Protein AF-A0A950T4B4-F1 (afdb_monomer_lite)

Secondary structure (DSSP, 8-state):
--EEE-SS-TTHHHHH-TTSGGGPPP-EEE---BTBSS---TTSHHHHHHHHHHTTSS-HHHHHIIIIIHHHHHHHHH-TTTTTTSTTHHHHHHHHHHHHS-------

Foldseek 3Di:
DEDEDQQQPLCLLVQQDCPPPPNHHHLYAYDPPPPPPPPPDSVVRNVNSCVCCVVPSDHPVSNCSHHPLSVLCVQCVVPVCRCPPHPCNVVSNVSVVVVPDDPPPPDD

Radius of gyration: 15.27 Å; chains: 1; bounding box: 38×43×34 Å

Sequence (108 aa):
YYFGCEADDRMNATAFGHNNPFGSKLNAIFSSDIGHFDVIDMRHPLPEAYELVEDGHITSDDFRAFTFTNP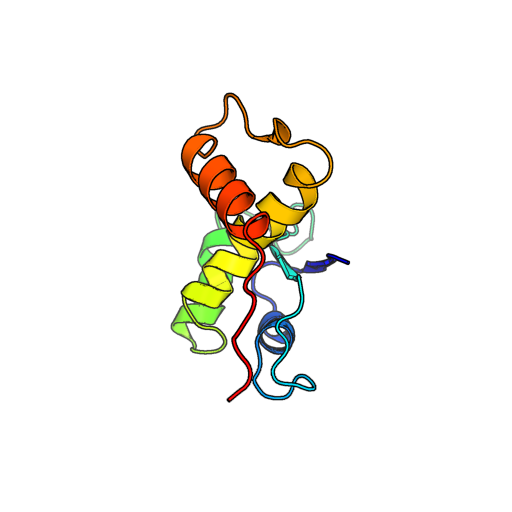VKLWGTQNPKFFEGTRVAKEAAAVLAAAQTPTFAAAE

pLDDT: mean 90.58, std 13.36, range [35.19, 98.25]

Structure (mmCIF, N/CA/C/O backbone):
data_AF-A0A950T4B4-F1
#
_entry.id   AF-A0A950T4B4-F1
#
loop_
_atom_site.group_PDB
_atom_site.id
_atom_site.type_symbol
_atom_site.label_atom_id
_atom_site.label_alt_id
_atom_site.label_comp_id
_atom_site.label_asym_id
_atom_site.label_entity_id
_atom_site.label_seq_id
_atom_site.pdbx_PDB_ins_code
_atom_site.Cartn_x
_atom_site.Cartn_y
_atom_site.Cartn_z
_atom_site.occupancy
_atom_site.B_iso_or_equiv
_atom_site.auth_seq_id
_atom_site.auth_comp_id
_atom_site.auth_asym_id
_atom_site.auth_atom_id
_atom_site.pdbx_PDB_model_num
ATOM 1 N N . TYR A 1 1 ? 2.491 3.318 13.034 1.00 88.12 1 TYR A N 1
ATOM 2 C CA . TYR A 1 1 ? 2.453 4.604 12.309 1.00 88.12 1 TYR A CA 1
ATOM 3 C C . TYR A 1 1 ? 2.230 4.310 10.833 1.00 88.12 1 TYR A C 1
ATOM 5 O O . TYR A 1 1 ? 2.710 3.270 10.389 1.00 88.12 1 TYR A O 1
ATOM 13 N N . TYR A 1 2 ? 1.482 5.164 10.134 1.00 94.75 2 TYR A N 1
ATOM 14 C CA . TYR A 1 2 ? 1.125 5.050 8.712 1.00 94.75 2 TYR A CA 1
ATOM 15 C C . TYR A 1 2 ? 1.551 6.336 8.004 1.00 94.75 2 TYR A C 1
ATOM 17 O O . TYR A 1 2 ? 1.544 7.391 8.638 1.00 94.75 2 TYR A O 1
ATOM 25 N N . PHE A 1 3 ? 1.898 6.258 6.724 1.00 94.38 3 PHE A N 1
ATOM 26 C CA . PHE A 1 3 ? 2.334 7.412 5.938 1.00 94.38 3 PHE A CA 1
ATOM 27 C C . PHE A 1 3 ? 1.860 7.275 4.492 1.00 94.38 3 PHE A C 1
ATOM 29 O O . PHE A 1 3 ? 1.903 6.180 3.930 1.00 94.38 3 PHE A O 1
ATOM 36 N N . GLY A 1 4 ? 1.351 8.377 3.938 1.00 94.12 4 GLY A N 1
ATOM 37 C CA . GLY A 1 4 ? 0.900 8.448 2.551 1.00 94.12 4 GLY A CA 1
ATOM 38 C C . GLY A 1 4 ? 2.078 8.584 1.603 1.00 94.12 4 GLY A C 1
ATOM 39 O O . GLY A 1 4 ? 3.031 9.299 1.914 1.00 94.12 4 GLY A O 1
ATOM 40 N N . CYS A 1 5 ? 1.990 7.902 0.470 1.00 95.06 5 CYS A N 1
ATOM 41 C CA . CYS A 1 5 ? 2.996 7.941 -0.577 1.00 95.06 5 CYS A CA 1
ATOM 42 C C . CYS A 1 5 ? 2.340 8.261 -1.914 1.00 95.06 5 CYS A C 1
ATOM 44 O O . CYS A 1 5 ? 1.225 7.801 -2.169 1.00 95.06 5 CYS A O 1
ATOM 46 N N . GLU A 1 6 ? 3.050 9.026 -2.737 1.00 93.88 6 GLU A N 1
ATOM 47 C CA . GLU A 1 6 ? 2.749 9.204 -4.156 1.00 93.88 6 GLU A CA 1
ATOM 48 C C . GLU A 1 6 ? 2.525 7.843 -4.830 1.00 93.88 6 GLU A C 1
ATOM 50 O O . GLU A 1 6 ? 3.104 6.825 -4.432 1.00 93.88 6 GLU A O 1
ATOM 55 N N . ALA A 1 7 ? 1.599 7.818 -5.782 1.00 92.62 7 ALA A N 1
ATOM 56 C CA . ALA A 1 7 ? 0.936 6.612 -6.250 1.00 92.62 7 ALA A CA 1
ATOM 57 C C . ALA A 1 7 ? 1.899 5.591 -6.881 1.00 92.62 7 ALA A C 1
ATOM 59 O O . ALA A 1 7 ? 1.920 4.425 -6.479 1.00 92.62 7 ALA A O 1
ATOM 60 N N . ASP A 1 8 ? 2.692 6.041 -7.843 1.00 92.06 8 ASP A N 1
ATOM 61 C CA . ASP A 1 8 ? 3.565 5.261 -8.721 1.00 92.06 8 ASP A CA 1
ATOM 62 C C . ASP A 1 8 ? 5.058 5.401 -8.374 1.00 92.06 8 ASP A C 1
ATOM 64 O O . ASP A 1 8 ? 5.910 4.771 -9.005 1.00 92.06 8 ASP A O 1
ATOM 68 N N . ASP A 1 9 ? 5.394 6.140 -7.310 1.00 94.25 9 ASP A N 1
ATOM 69 C CA . ASP A 1 9 ? 6.778 6.294 -6.861 1.00 94.25 9 ASP A CA 1
ATOM 70 C C . ASP A 1 9 ? 7.415 4.925 -6.553 1.00 94.25 9 ASP A C 1
ATOM 72 O O . ASP A 1 9 ? 7.006 4.178 -5.656 1.00 94.25 9 ASP A O 1
ATOM 76 N N . ARG A 1 10 ? 8.496 4.605 -7.271 1.00 94.81 10 ARG A N 1
ATOM 77 C CA . ARG A 1 10 ? 9.292 3.383 -7.080 1.00 94.81 10 ARG A CA 1
ATOM 78 C C . ARG A 1 10 ? 9.858 3.250 -5.667 1.00 94.81 10 ARG A C 1
ATOM 80 O O . ARG A 1 10 ? 10.118 2.127 -5.224 1.00 94.81 10 ARG A O 1
ATOM 87 N N . MET A 1 11 ? 10.026 4.347 -4.925 1.00 94.06 11 MET A N 1
ATOM 88 C CA . MET A 1 11 ? 10.425 4.309 -3.517 1.00 94.06 11 MET A CA 1
ATOM 89 C C . MET A 1 11 ? 9.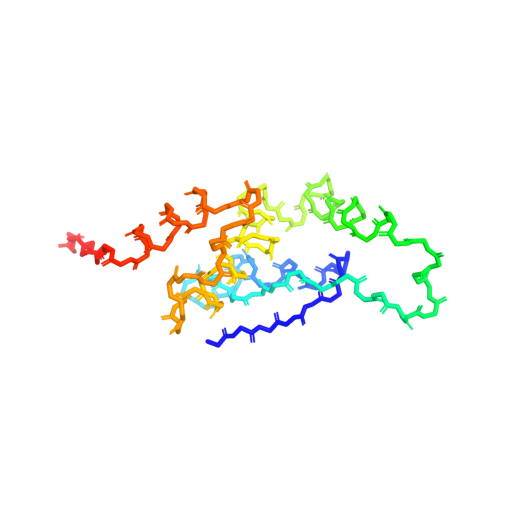420 3.553 -2.641 1.00 94.06 11 MET A C 1
ATOM 91 O O . MET A 1 11 ? 9.827 3.010 -1.609 1.00 94.06 11 MET A O 1
ATOM 95 N N . ASN A 1 12 ? 8.161 3.399 -3.069 1.00 95.19 12 ASN A N 1
ATOM 96 C CA . ASN A 1 12 ? 7.170 2.556 -2.395 1.00 95.19 12 ASN A CA 1
ATOM 97 C C . ASN A 1 12 ? 7.661 1.115 -2.194 1.00 95.19 12 ASN A C 1
ATOM 99 O O . ASN A 1 12 ? 7.350 0.495 -1.175 1.00 95.19 12 ASN A O 1
ATOM 103 N N . ALA A 1 13 ? 8.508 0.596 -3.090 1.00 95.31 13 ALA A N 1
ATOM 104 C CA . ALA A 1 13 ? 9.098 -0.737 -2.963 1.00 95.31 13 ALA A CA 1
ATOM 105 C C . ALA A 1 13 ? 9.924 -0.910 -1.678 1.00 95.31 13 ALA A C 1
ATOM 107 O O . ALA A 1 13 ? 9.989 -2.002 -1.111 1.00 95.31 13 ALA A O 1
ATOM 108 N N . THR A 1 14 ? 10.516 0.170 -1.160 1.00 95.00 14 THR A N 1
ATOM 109 C CA . THR A 1 14 ? 11.287 0.127 0.090 1.00 95.00 14 THR A CA 1
ATOM 110 C C . THR A 1 14 ? 10.410 -0.216 1.296 1.00 95.00 14 THR A C 1
ATOM 112 O O . THR A 1 14 ? 10.864 -0.908 2.204 1.00 95.00 14 THR A O 1
ATOM 115 N N . ALA A 1 15 ? 9.124 0.152 1.287 1.00 95.75 15 ALA A N 1
ATOM 116 C CA . ALA A 1 15 ? 8.191 -0.188 2.360 1.00 95.75 15 ALA A CA 1
ATOM 117 C C . ALA A 1 15 ? 7.914 -1.699 2.461 1.00 95.75 15 ALA A C 1
ATOM 119 O O . ALA A 1 15 ? 7.564 -2.185 3.538 1.00 95.75 15 ALA A O 1
ATOM 120 N N . PHE A 1 16 ? 8.106 -2.444 1.369 1.00 94.88 16 PHE A N 1
ATOM 121 C CA . PHE A 1 16 ? 7.785 -3.871 1.262 1.00 94.88 16 PHE A CA 1
ATOM 122 C C . PHE A 1 16 ? 9.012 -4.762 1.008 1.00 94.88 16 PHE A C 1
ATOM 124 O O . PHE A 1 16 ? 8.892 -5.985 0.946 1.00 94.88 16 PHE A O 1
ATOM 131 N N . GLY A 1 17 ? 10.196 -4.160 0.874 1.00 91.50 17 GLY A N 1
ATOM 132 C CA . GLY A 1 17 ? 11.427 -4.847 0.506 1.00 91.50 17 GLY A CA 1
ATOM 133 C C . GLY A 1 17 ? 12.015 -5.733 1.609 1.00 91.50 17 GLY A C 1
ATOM 134 O O . GLY A 1 17 ? 11.906 -5.462 2.804 1.00 91.50 17 GLY A O 1
ATOM 135 N N . HIS A 1 18 ? 12.747 -6.766 1.190 1.00 88.81 18 HIS A N 1
ATOM 136 C CA . HIS A 1 18 ? 13.454 -7.704 2.075 1.00 88.81 18 HIS A CA 1
ATOM 137 C C . HIS A 1 18 ? 14.600 -7.064 2.878 1.00 88.81 18 HIS A C 1
ATOM 139 O O . HIS A 1 18 ? 15.066 -7.645 3.854 1.00 88.81 18 HIS A O 1
ATOM 145 N N . ASN A 1 19 ? 15.053 -5.874 2.472 1.00 90.50 19 ASN A N 1
ATOM 146 C CA . ASN A 1 19 ? 16.127 -5.132 3.135 1.00 90.50 19 ASN A CA 1
ATOM 147 C C . ASN A 1 19 ? 15.681 -4.450 4.433 1.00 90.50 19 ASN A C 1
ATOM 149 O O . ASN A 1 19 ? 16.520 -3.945 5.181 1.00 90.50 19 ASN A O 1
ATOM 153 N N . ASN A 1 20 ? 14.378 -4.425 4.715 1.00 92.75 20 ASN A N 1
ATOM 154 C CA . ASN A 1 20 ? 13.880 -3.878 5.963 1.00 92.75 20 ASN A CA 1
ATOM 155 C C . ASN A 1 20 ? 14.342 -4.746 7.140 1.00 92.75 20 ASN A C 1
ATOM 157 O O . ASN A 1 20 ? 14.225 -5.977 7.080 1.00 92.75 20 ASN A O 1
ATOM 161 N N . PRO A 1 21 ? 14.831 -4.140 8.239 1.00 93.69 21 PRO A N 1
ATOM 162 C CA . PRO A 1 21 ? 15.220 -4.885 9.426 1.00 93.69 21 PRO A CA 1
ATOM 163 C C . PRO A 1 21 ? 14.119 -5.854 9.861 1.00 93.69 21 PRO A C 1
ATOM 165 O O . PRO A 1 21 ? 12.934 -5.504 9.880 1.00 93.69 21 PRO A O 1
ATOM 168 N N . PHE A 1 22 ? 14.527 -7.079 10.194 1.00 92.69 22 PHE A N 1
ATOM 169 C CA . PHE A 1 22 ? 13.636 -8.167 10.614 1.00 92.69 22 PHE A CA 1
ATOM 170 C C . PHE A 1 22 ? 12.595 -8.592 9.560 1.00 92.69 22 PHE A C 1
ATOM 172 O O . PHE A 1 22 ? 11.588 -9.198 9.915 1.00 92.69 22 PHE A O 1
ATOM 179 N N . GLY A 1 23 ? 12.807 -8.268 8.278 1.00 88.94 23 GLY A N 1
ATOM 180 C CA . GLY A 1 23 ? 11.846 -8.561 7.208 1.00 88.94 23 GLY A CA 1
ATOM 181 C C . GLY A 1 23 ? 10.527 -7.801 7.368 1.00 88.94 23 GLY A C 1
ATOM 182 O O . GLY A 1 23 ? 9.478 -8.265 6.921 1.00 88.94 23 GLY A O 1
ATOM 183 N N . SER A 1 24 ? 10.557 -6.664 8.069 1.00 92.12 24 SER A N 1
ATOM 184 C CA . SER A 1 24 ? 9.356 -5.891 8.370 1.00 92.12 24 SER A CA 1
ATOM 185 C C . SER A 1 24 ? 8.765 -5.233 7.120 1.00 92.12 24 SER A C 1
ATOM 187 O O . SER A 1 24 ? 9.476 -4.740 6.246 1.00 92.12 24 SER A O 1
ATOM 189 N N . LYS A 1 25 ? 7.432 -5.189 7.052 1.00 93.81 25 LYS A N 1
ATOM 190 C CA . LYS A 1 25 ? 6.697 -4.375 6.077 1.00 93.81 25 LYS A CA 1
ATOM 191 C C . LYS A 1 25 ? 6.226 -3.097 6.762 1.00 93.81 25 LYS A C 1
ATOM 193 O O . LYS A 1 25 ? 5.631 -3.155 7.841 1.00 93.81 25 LYS A O 1
ATOM 198 N N . LEU A 1 26 ? 6.513 -1.950 6.159 1.00 95.75 26 LEU A N 1
ATOM 199 C CA . LEU A 1 26 ? 6.092 -0.647 6.663 1.00 95.75 26 LEU A CA 1
ATOM 200 C C . LEU A 1 26 ? 4.635 -0.371 6.267 1.00 95.75 26 LEU A C 1
ATOM 202 O O . LEU A 1 26 ? 4.131 -0.883 5.269 1.00 95.75 26 LEU A O 1
ATOM 206 N N . ASN A 1 27 ? 3.941 0.465 7.042 1.00 95.62 27 ASN A N 1
ATOM 207 C CA . ASN A 1 27 ? 2.528 0.761 6.792 1.00 95.62 27 ASN A CA 1
ATOM 208 C C . ASN A 1 27 ? 2.345 1.930 5.803 1.00 95.62 27 ASN A C 1
ATOM 210 O O . ASN A 1 27 ? 1.690 2.924 6.133 1.00 95.62 27 ASN A O 1
ATOM 214 N N . ALA A 1 28 ? 2.945 1.816 4.616 1.00 97.06 28 ALA A N 1
ATOM 215 C CA . ALA A 1 28 ? 2.727 2.750 3.513 1.00 97.06 28 ALA A CA 1
ATOM 216 C C . ALA A 1 28 ? 1.272 2.667 3.026 1.00 97.06 28 ALA A C 1
ATOM 218 O O . ALA A 1 28 ? 0.698 1.571 2.972 1.00 97.06 28 ALA A O 1
ATOM 219 N N . ILE A 1 29 ? 0.675 3.811 2.691 1.00 97.25 29 ILE A N 1
ATOM 220 C CA . ILE A 1 29 ? -0.672 3.895 2.119 1.00 97.25 29 ILE A CA 1
ATOM 221 C C . ILE A 1 29 ? -0.649 4.664 0.802 1.00 97.25 29 ILE A C 1
ATOM 223 O O . ILE A 1 29 ? 0.047 5.670 0.681 1.00 97.25 29 ILE A O 1
ATOM 227 N N . PHE A 1 30 ? -1.456 4.210 -0.151 1.00 96.62 30 PHE A N 1
ATOM 228 C CA . PHE A 1 30 ? -1.677 4.904 -1.413 1.00 96.62 30 PHE A CA 1
ATOM 229 C C . PHE A 1 30 ? -2.215 6.322 -1.181 1.00 96.62 30 PHE A C 1
ATOM 231 O O . PHE A 1 30 ? -3.210 6.509 -0.472 1.00 96.62 30 PHE A O 1
ATOM 238 N N . SER A 1 31 ? -1.580 7.303 -1.817 1.00 92.94 31 SER A N 1
ATOM 239 C CA . SER A 1 31 ? -2.058 8.673 -1.958 1.00 92.94 31 SER A CA 1
ATOM 240 C C . SER A 1 31 ? -2.025 9.035 -3.438 1.00 92.94 31 SER A C 1
ATOM 242 O O . SER A 1 31 ? -0.997 8.914 -4.089 1.00 92.94 31 SER A O 1
ATOM 244 N N . SER A 1 32 ? -3.155 9.479 -3.983 1.00 90.75 32 SER A N 1
ATOM 245 C CA . SER A 1 32 ? -3.316 9.690 -5.429 1.00 90.75 32 SER A CA 1
ATOM 246 C C . SER A 1 32 ? -2.590 10.915 -5.988 1.00 90.75 32 SER A C 1
ATOM 248 O O . SER A 1 32 ? -2.687 11.159 -7.182 1.00 90.75 32 SER A O 1
ATOM 250 N N . ASP A 1 33 ? -2.015 11.741 -5.114 1.00 85.25 33 ASP A N 1
ATOM 251 C CA . ASP A 1 33 ? -1.383 13.029 -5.430 1.00 85.25 33 ASP A CA 1
ATOM 252 C C . ASP A 1 33 ? -2.220 13.967 -6.332 1.00 85.25 33 ASP A C 1
ATOM 254 O O . ASP A 1 33 ? -1.727 14.779 -7.112 1.00 85.25 33 ASP A O 1
ATOM 258 N N . ILE A 1 34 ? -3.551 13.867 -6.220 1.00 85.31 34 ILE A N 1
ATOM 259 C CA . ILE A 1 34 ? -4.477 14.678 -7.019 1.00 85.31 34 ILE A CA 1
ATOM 260 C C . ILE A 1 34 ? -4.335 16.135 -6.583 1.00 85.31 34 ILE A C 1
ATOM 262 O O . ILE A 1 34 ? -4.663 16.493 -5.450 1.00 85.31 34 ILE A O 1
ATOM 266 N N . GLY A 1 35 ? -3.888 16.973 -7.518 1.00 81.50 35 GLY A N 1
ATOM 267 C CA . GLY A 1 35 ? -3.525 18.365 -7.267 1.00 81.50 35 GLY A CA 1
ATOM 268 C C . GLY A 1 35 ? -2.036 18.652 -7.472 1.00 81.50 35 GLY A C 1
ATOM 269 O O . GLY A 1 35 ? -1.673 19.830 -7.492 1.00 81.50 35 GLY A O 1
ATOM 270 N N . HIS A 1 36 ? -1.198 17.624 -7.666 1.00 84.50 36 HIS A N 1
ATOM 271 C CA . HIS A 1 36 ? 0.143 17.791 -8.222 1.00 84.50 36 HIS A CA 1
ATOM 272 C C . HIS A 1 36 ? 0.072 18.213 -9.702 1.00 84.50 36 HIS A C 1
ATOM 274 O O . HIS A 1 36 ? -0.949 18.035 -10.370 1.00 84.50 36 HIS A O 1
ATOM 280 N N . PHE A 1 37 ? 1.119 18.874 -10.200 1.00 82.94 37 PHE A N 1
ATOM 281 C CA . PHE A 1 37 ? 1.091 19.528 -11.518 1.00 82.94 37 PHE A CA 1
ATOM 282 C C . PHE A 1 37 ? 1.117 18.540 -12.694 1.00 82.94 37 PHE A C 1
ATOM 284 O O . PHE A 1 37 ? 0.726 18.908 -13.803 1.00 82.94 37 PHE A O 1
ATOM 291 N N . ASP A 1 38 ? 1.596 17.323 -12.465 1.00 82.56 38 ASP A N 1
ATOM 292 C CA . ASP A 1 38 ? 1.689 16.220 -13.424 1.00 82.56 38 ASP A CA 1
ATOM 293 C C . ASP A 1 38 ? 0.451 15.299 -13.414 1.00 82.56 38 ASP A C 1
ATOM 295 O O . ASP A 1 38 ? 0.134 14.696 -14.440 1.00 82.56 38 ASP A O 1
ATOM 299 N N . VAL A 1 39 ? -0.333 15.276 -12.330 1.00 87.00 39 VAL A N 1
ATOM 300 C CA . VAL A 1 39 ? -1.615 14.559 -12.250 1.00 87.00 39 VAL A CA 1
ATOM 301 C C . VAL A 1 39 ? -2.731 15.377 -12.909 1.00 87.00 39 VAL A C 1
ATOM 303 O O . VAL A 1 39 ? -3.567 16.014 -12.263 1.00 87.00 39 VAL A O 1
ATOM 306 N N . ILE A 1 40 ? -2.762 15.349 -14.242 1.00 87.94 40 ILE A N 1
ATOM 307 C CA . ILE A 1 40 ? -3.763 16.068 -15.051 1.00 87.94 40 ILE A CA 1
ATOM 308 C C . ILE A 1 40 ? -5.074 15.288 -15.260 1.00 87.94 40 ILE A C 1
ATOM 310 O O . ILE A 1 40 ? -6.077 15.873 -15.676 1.00 87.94 40 ILE A O 1
ATOM 314 N N . ASP A 1 41 ? -5.088 13.981 -14.971 1.00 90.62 41 ASP A N 1
ATOM 315 C CA . ASP A 1 41 ? -6.261 13.107 -15.086 1.00 90.62 41 ASP A CA 1
ATOM 316 C C . ASP A 1 41 ? -6.409 12.213 -13.847 1.00 90.62 41 ASP A C 1
ATOM 318 O O . ASP A 1 41 ? -5.611 11.314 -13.600 1.00 90.62 41 ASP A O 1
ATOM 322 N N . MET A 1 42 ? -7.490 12.410 -13.087 1.00 89.88 42 MET A N 1
ATOM 323 C CA . MET A 1 42 ? -7.771 11.653 -11.858 1.00 89.88 42 MET A CA 1
ATOM 324 C C . MET A 1 42 ? -7.965 10.142 -12.067 1.00 89.88 42 MET A C 1
ATOM 326 O O . MET A 1 42 ? -8.060 9.397 -11.093 1.00 89.88 42 MET A O 1
ATOM 330 N N . ARG A 1 43 ? -8.086 9.678 -13.315 1.00 92.19 43 ARG A N 1
ATOM 331 C CA . ARG A 1 43 ? -8.250 8.257 -13.641 1.00 92.19 43 ARG A CA 1
ATOM 332 C C . ARG A 1 43 ? -6.929 7.495 -13.659 1.00 92.19 43 ARG A C 1
ATOM 334 O O . ARG A 1 43 ? -6.982 6.272 -13.623 1.00 92.19 43 ARG A O 1
ATOM 341 N N . HIS A 1 44 ? -5.793 8.182 -13.743 1.00 92.00 44 HIS A N 1
ATOM 342 C CA . HIS A 1 44 ? -4.484 7.569 -13.962 1.00 92.00 44 HIS A CA 1
ATOM 343 C C . HIS A 1 44 ? -3.741 7.098 -12.701 1.00 92.00 44 HIS A C 1
ATOM 345 O O . HIS A 1 44 ? -3.198 5.998 -12.763 1.00 92.00 44 HIS A O 1
ATOM 351 N N . PRO A 1 45 ? -3.798 7.785 -11.539 1.00 94.38 45 PRO A N 1
ATOM 352 C CA . PRO A 1 45 ? -2.911 7.449 -10.422 1.00 94.38 45 PRO A CA 1
ATOM 353 C C . PRO A 1 45 ? -3.023 6.005 -9.923 1.00 94.38 45 PRO A C 1
ATOM 355 O O . PRO A 1 45 ? -2.032 5.378 -9.573 1.00 94.38 45 PRO A O 1
ATOM 358 N N . LEU A 1 46 ? -4.235 5.442 -9.868 1.00 95.00 46 LEU A N 1
ATOM 359 C CA . LEU A 1 46 ? -4.403 4.059 -9.414 1.00 95.00 46 LEU A CA 1
ATOM 360 C C . LEU A 1 46 ? -3.914 3.027 -10.454 1.00 95.00 46 LEU A C 1
ATOM 362 O O . LEU A 1 46 ? -3.226 2.093 -10.044 1.00 95.00 46 LEU A O 1
ATOM 366 N N . PRO A 1 47 ? -4.261 3.140 -11.754 1.00 95.12 47 PRO A N 1
ATOM 367 C CA . PRO A 1 47 ? -3.627 2.343 -12.802 1.00 95.12 47 PRO A CA 1
ATOM 368 C C . PRO A 1 47 ? -2.098 2.440 -12.822 1.00 95.12 47 PRO A C 1
ATOM 370 O O . PRO A 1 47 ? -1.451 1.401 -12.835 1.00 95.12 47 PRO A O 1
ATOM 373 N N . GLU A 1 48 ? -1.532 3.645 -12.752 1.00 95.00 48 GLU A N 1
ATOM 374 C CA . GLU A 1 48 ? -0.077 3.870 -12.777 1.00 95.00 48 GLU A CA 1
ATOM 375 C C . GLU A 1 48 ? 0.601 3.266 -11.539 1.00 95.00 48 GLU A C 1
ATOM 377 O O . GLU A 1 48 ? 1.606 2.573 -11.650 1.00 95.00 48 GLU A O 1
ATOM 382 N N . ALA A 1 49 ? -0.013 3.369 -10.354 1.00 96.69 49 ALA A N 1
ATOM 383 C CA . ALA A 1 49 ? 0.483 2.679 -9.161 1.00 96.69 49 ALA A CA 1
ATOM 384 C C . ALA A 1 49 ? 0.594 1.152 -9.339 1.00 96.69 49 ALA A C 1
ATOM 386 O O . ALA A 1 49 ? 1.403 0.507 -8.666 1.00 96.69 49 ALA A O 1
ATOM 387 N N . TYR A 1 50 ? -0.232 0.548 -10.204 1.00 97.81 50 TYR A N 1
ATOM 388 C CA . TYR A 1 50 ? -0.176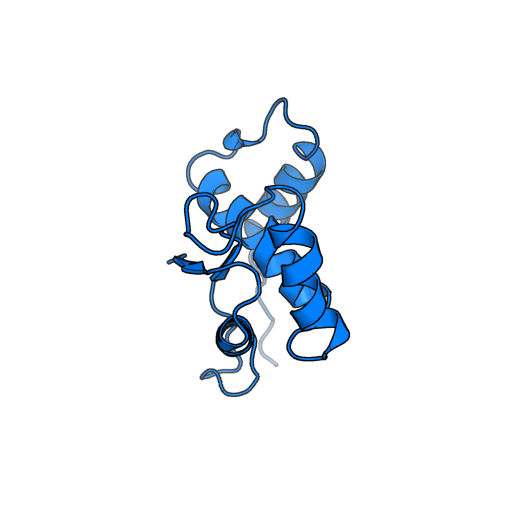 -0.890 -10.475 1.00 97.81 50 TYR A CA 1
ATOM 389 C C . TYR A 1 50 ? 1.057 -1.285 -11.297 1.00 97.81 50 TYR A C 1
ATOM 391 O O . TYR A 1 50 ? 1.479 -2.439 -11.214 1.00 97.81 50 TYR A O 1
ATOM 399 N N . GLU A 1 51 ? 1.703 -0.346 -11.994 1.00 97.38 51 GLU A N 1
ATOM 400 C CA . GLU A 1 51 ? 2.964 -0.594 -12.702 1.00 97.38 51 GLU A CA 1
ATOM 401 C C . GLU A 1 51 ? 4.068 -1.053 -11.739 1.00 97.38 51 GLU A C 1
ATOM 403 O O . GLU A 1 51 ? 4.909 -1.863 -12.108 1.00 97.38 51 GLU A O 1
ATOM 408 N N . LEU A 1 52 ? 4.017 -0.677 -10.452 1.00 97.44 52 LEU A N 1
ATOM 409 C CA . LEU A 1 52 ? 4.914 -1.227 -9.423 1.00 97.44 52 LEU A CA 1
ATOM 410 C C . LEU A 1 52 ? 4.810 -2.758 -9.299 1.00 97.44 52 LEU A C 1
ATOM 412 O O . LEU A 1 52 ? 5.778 -3.419 -8.918 1.00 97.44 52 LEU A O 1
ATOM 416 N N . VAL A 1 53 ? 3.641 -3.331 -9.590 1.00 98.19 53 VAL A N 1
ATOM 417 C CA . VAL A 1 53 ? 3.435 -4.783 -9.645 1.00 98.19 53 VAL A CA 1
ATOM 418 C C . VAL A 1 53 ? 3.912 -5.336 -10.985 1.00 98.19 53 VAL A C 1
ATOM 420 O O . VAL A 1 53 ? 4.605 -6.353 -11.004 1.00 98.19 53 VAL A O 1
ATOM 423 N N . GLU A 1 54 ? 3.557 -4.681 -12.091 1.00 98.06 54 GLU A N 1
ATOM 424 C CA . GLU A 1 54 ? 3.897 -5.131 -13.450 1.00 98.06 54 GLU A CA 1
ATOM 425 C C . GLU A 1 54 ? 5.414 -5.137 -13.700 1.00 98.06 54 GLU A C 1
ATOM 427 O O . GLU A 1 54 ? 5.945 -6.109 -14.238 1.00 98.06 54 GLU A O 1
ATOM 432 N N . ASP A 1 55 ? 6.121 -4.122 -13.199 1.00 97.75 55 ASP A N 1
ATOM 433 C CA . ASP A 1 55 ? 7.583 -3.994 -13.229 1.00 97.75 55 ASP A CA 1
ATOM 434 C C . ASP A 1 55 ? 8.285 -4.884 -12.182 1.00 97.75 55 ASP A C 1
ATOM 436 O O . ASP A 1 55 ? 9.516 -4.969 -12.143 1.00 97.75 55 ASP A O 1
ATOM 440 N N . GLY A 1 56 ? 7.530 -5.561 -11.310 1.00 96.69 56 GLY A N 1
ATOM 441 C CA . GLY A 1 56 ? 8.067 -6.471 -10.296 1.00 96.69 56 GLY A CA 1
ATOM 442 C C . GLY A 1 56 ? 8.746 -5.778 -9.109 1.00 96.69 56 GLY A C 1
ATOM 443 O O . GLY A 1 56 ? 9.560 -6.397 -8.419 1.00 96.69 56 GLY A O 1
ATOM 444 N N . HIS A 1 57 ? 8.42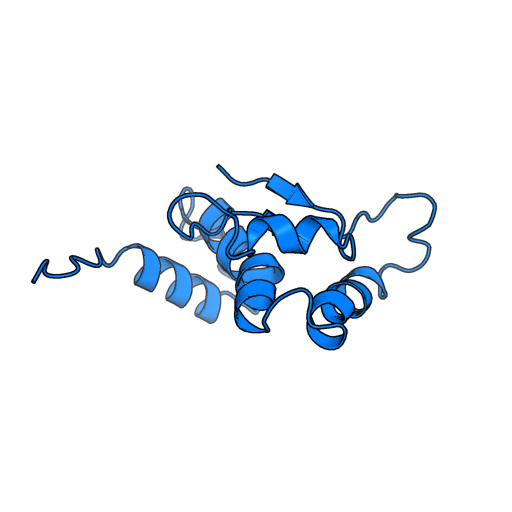9 -4.508 -8.848 1.00 96.75 57 HIS A N 1
ATOM 445 C CA . HIS A 1 57 ? 8.929 -3.776 -7.683 1.00 96.75 57 HIS A CA 1
ATOM 446 C C . HIS A 1 57 ? 8.276 -4.236 -6.375 1.00 96.75 57 HIS A C 1
ATOM 448 O O . HIS A 1 57 ? 8.946 -4.295 -5.342 1.00 96.75 57 HIS A O 1
ATOM 454 N N . ILE A 1 58 ? 6.987 -4.580 -6.418 1.00 97.12 58 ILE A N 1
ATOM 455 C CA . ILE A 1 58 ? 6.224 -5.112 -5.285 1.00 97.12 58 ILE A CA 1
ATOM 456 C C . ILE A 1 58 ? 5.338 -6.280 -5.727 1.00 97.12 58 ILE A C 1
ATOM 458 O O . ILE A 1 58 ? 5.031 -6.444 -6.906 1.00 97.12 58 ILE A O 1
ATOM 462 N N . THR A 1 59 ? 4.897 -7.103 -4.777 1.00 97.69 59 THR A N 1
ATOM 463 C CA . THR A 1 59 ? 3.942 -8.181 -5.074 1.00 97.69 59 THR A CA 1
ATOM 464 C C . THR A 1 59 ? 2.501 -7.661 -5.138 1.00 97.69 59 THR A C 1
ATOM 466 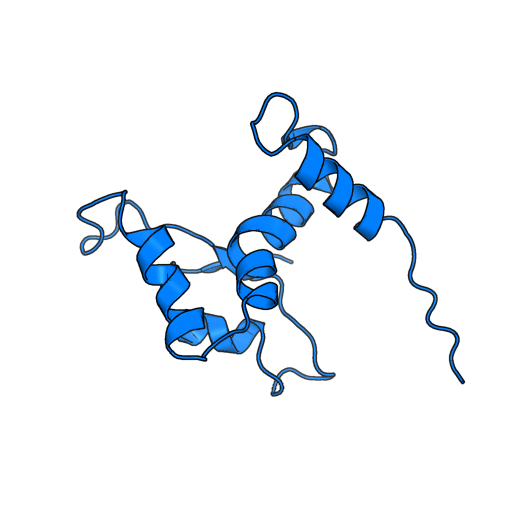O O . THR A 1 59 ? 2.186 -6.580 -4.637 1.00 97.69 59 THR A O 1
ATOM 469 N N . SER A 1 60 ? 1.577 -8.453 -5.688 1.00 98.00 60 SER A N 1
ATOM 470 C CA . SER A 1 60 ? 0.141 -8.133 -5.651 1.00 98.00 60 SER A CA 1
ATOM 471 C C . SER A 1 60 ? -0.411 -8.033 -4.220 1.00 98.00 60 SER A C 1
ATOM 473 O O . SER A 1 60 ? -1.291 -7.213 -3.950 1.00 98.00 60 SER A O 1
ATOM 475 N N . ASP A 1 61 ? 0.130 -8.821 -3.287 1.00 97.56 61 ASP A N 1
ATOM 476 C CA . ASP A 1 61 ? -0.220 -8.756 -1.865 1.00 97.56 61 ASP A CA 1
ATOM 477 C C . ASP A 1 61 ? 0.278 -7.461 -1.214 1.00 97.56 61 ASP A C 1
ATOM 479 O O . ASP A 1 61 ? -0.439 -6.856 -0.411 1.00 97.56 61 ASP A O 1
ATOM 483 N N . ASP A 1 62 ? 1.474 -6.999 -1.584 1.00 97.31 62 ASP A N 1
ATOM 484 C CA . ASP A 1 62 ? 2.001 -5.701 -1.149 1.00 97.31 62 ASP A CA 1
ATOM 485 C C . ASP A 1 62 ? 1.160 -4.554 -1.704 1.00 97.31 62 ASP A C 1
ATOM 487 O O . ASP A 1 62 ? 0.779 -3.652 -0.960 1.00 97.31 62 ASP A O 1
ATOM 491 N N . PHE A 1 63 ? 0.764 -4.632 -2.975 1.00 98.12 63 PHE A N 1
ATOM 492 C CA . PHE A 1 63 ? -0.133 -3.651 -3.578 1.00 98.12 63 PHE A CA 1
ATOM 493 C C . PHE A 1 63 ? -1.501 -3.618 -2.882 1.00 98.12 63 PHE A C 1
ATOM 495 O O . PHE A 1 63 ? -2.040 -2.544 -2.603 1.00 98.12 63 PHE A O 1
ATOM 502 N N . ARG A 1 64 ? -2.052 -4.781 -2.501 1.00 97.62 64 ARG A N 1
ATOM 503 C CA . ARG A 1 64 ? -3.264 -4.860 -1.667 1.00 97.62 64 ARG A CA 1
ATOM 504 C C . ARG A 1 64 ? -3.034 -4.274 -0.272 1.00 97.62 64 ARG A C 1
ATOM 506 O O . ARG A 1 64 ? -3.963 -3.723 0.331 1.00 97.62 64 ARG A O 1
ATOM 513 N N . ALA A 1 65 ? -1.839 -4.411 0.295 1.00 97.56 65 ALA A N 1
ATOM 514 C CA . ALA A 1 65 ? -1.510 -3.771 1.562 1.00 97.56 65 ALA A CA 1
ATOM 515 C C . ALA A 1 65 ? -1.501 -2.243 1.413 1.00 97.56 65 ALA A C 1
ATOM 517 O O . ALA A 1 65 ? -2.181 -1.563 2.182 1.00 97.56 65 ALA A O 1
ATOM 518 N N . PHE A 1 66 ? -0.828 -1.743 0.380 1.00 97.81 66 PHE A N 1
ATOM 519 C CA . PHE A 1 66 ? -0.669 -0.330 0.049 1.00 97.81 66 PHE A CA 1
ATOM 520 C C . PHE A 1 66 ? -1.997 0.388 -0.244 1.00 97.81 66 PHE A C 1
ATOM 522 O O . PHE A 1 66 ? -2.294 1.422 0.353 1.00 97.81 66 PHE A O 1
ATOM 529 N N . THR A 1 67 ? -2.835 -0.182 -1.112 1.00 97.44 67 THR A N 1
ATOM 530 C CA . THR A 1 67 ? -4.074 0.462 -1.594 1.00 97.44 67 THR A CA 1
ATOM 531 C C . THR A 1 67 ? -5.301 0.203 -0.724 1.00 97.44 67 THR A C 1
ATOM 533 O O . THR A 1 67 ? -6.273 0.954 -0.793 1.00 97.44 67 THR A O 1
ATOM 536 N N . PHE A 1 68 ? -5.288 -0.846 0.108 1.00 97.56 68 PHE A N 1
ATOM 537 C CA . PHE A 1 68 ? -6.488 -1.272 0.833 1.00 97.56 68 PHE A CA 1
ATOM 538 C C . PHE A 1 68 ? -6.244 -1.625 2.300 1.00 97.56 68 PHE A C 1
ATOM 540 O O . PHE A 1 68 ? -6.826 -1.013 3.194 1.00 97.56 68 PHE A O 1
ATOM 547 N N . THR A 1 69 ? -5.381 -2.600 2.587 1.00 97.88 69 THR A N 1
ATOM 548 C CA . THR A 1 69 ? -5.284 -3.175 3.942 1.00 97.88 69 THR A CA 1
ATOM 549 C C . THR A 1 69 ? -4.741 -2.174 4.959 1.00 97.88 69 THR A C 1
ATOM 551 O O . THR A 1 69 ? -5.281 -2.073 6.061 1.00 97.88 69 THR A O 1
ATOM 554 N N . ASN A 1 70 ? -3.694 -1.427 4.605 1.00 97.31 70 ASN A N 1
ATOM 555 C CA . ASN A 1 70 ? -3.106 -0.415 5.477 1.00 97.31 70 ASN A CA 1
ATOM 556 C C . ASN A 1 70 ? -4.067 0.769 5.697 1.00 97.31 70 ASN A C 1
ATOM 558 O O . ASN A 1 70 ? -4.292 1.097 6.863 1.00 97.31 70 ASN A O 1
ATOM 562 N N . PRO A 1 71 ? -4.723 1.344 4.662 1.00 96.69 71 PRO A N 1
ATOM 563 C CA . PRO A 1 71 ? -5.806 2.314 4.858 1.00 96.69 71 PRO A CA 1
ATOM 564 C C . PRO A 1 71 ? -6.930 1.813 5.773 1.00 96.69 71 PRO A C 1
ATOM 566 O O . PRO A 1 71 ? -7.366 2.537 6.670 1.00 96.69 71 PRO A O 1
ATOM 569 N N . VAL A 1 72 ? -7.380 0.564 5.597 1.00 97.75 72 VAL A N 1
ATOM 570 C CA . VAL A 1 72 ? -8.427 -0.016 6.449 1.00 97.75 72 VAL A CA 1
ATOM 571 C C . VAL A 1 72 ? -7.974 -0.091 7.899 1.00 97.75 72 VAL A C 1
ATOM 573 O O . VAL A 1 72 ? -8.721 0.309 8.788 1.00 97.75 72 VAL A O 1
ATOM 576 N N . LYS A 1 73 ? -6.752 -0.564 8.158 1.00 96.62 73 LYS A N 1
ATOM 577 C CA . LYS A 1 73 ? -6.221 -0.634 9.523 1.00 96.62 73 LYS A CA 1
ATOM 578 C C . LYS A 1 73 ? -6.018 0.758 10.125 1.00 96.62 73 LYS A C 1
ATOM 580 O O . LYS A 1 73 ? -6.348 0.940 11.293 1.00 96.62 73 LYS A O 1
ATOM 585 N N . LEU A 1 74 ? -5.530 1.734 9.358 1.00 95.88 74 LEU A N 1
ATOM 586 C CA . LEU A 1 74 ? -5.348 3.113 9.818 1.00 95.88 74 LEU A CA 1
ATOM 587 C C . LEU A 1 74 ? -6.664 3.705 10.335 1.00 95.88 74 LEU A C 1
ATOM 589 O O . LEU A 1 74 ? -6.754 4.083 11.502 1.00 95.88 74 LEU A O 1
ATOM 593 N N . TRP A 1 75 ? -7.690 3.749 9.486 1.00 95.69 75 TRP A N 1
ATOM 594 C CA . TRP A 1 75 ? -8.953 4.413 9.817 1.00 95.69 75 TRP A CA 1
ATOM 595 C C . TRP A 1 75 ? -9.867 3.550 10.693 1.00 95.69 75 TRP A C 1
ATOM 597 O O . TRP A 1 75 ? -10.549 4.046 11.592 1.00 95.69 75 TRP A O 1
ATOM 607 N N . GLY A 1 76 ? -9.848 2.238 10.463 1.00 95.62 76 GLY A N 1
ATOM 608 C CA . GLY A 1 76 ? -10.719 1.275 11.124 1.00 95.62 76 GLY A CA 1
ATOM 609 C C . GLY A 1 76 ? -10.292 0.892 12.542 1.00 95.62 76 GLY A C 1
ATOM 610 O O . GLY A 1 76 ? -11.136 0.464 13.323 1.00 95.62 76 GLY A O 1
ATOM 611 N N . THR A 1 77 ? -9.017 1.062 12.918 1.00 90.06 77 THR A N 1
ATOM 612 C CA . THR A 1 77 ? -8.568 0.738 14.288 1.00 90.06 77 THR A CA 1
ATOM 613 C C . THR A 1 77 ? -9.189 1.677 15.320 1.00 90.06 77 THR A C 1
ATOM 615 O O . THR A 1 77 ? -9.620 1.229 16.378 1.00 90.06 77 THR A O 1
ATOM 618 N N . GLN A 1 78 ? -9.257 2.979 15.022 1.00 89.88 78 GLN A N 1
ATOM 619 C CA . GLN A 1 78 ? -9.852 3.953 15.941 1.00 89.88 78 GLN A CA 1
ATOM 620 C C . GLN A 1 78 ? -11.380 3.994 15.832 1.00 89.88 78 GLN A C 1
ATOM 622 O O . GLN A 1 78 ? -12.064 4.224 16.828 1.00 89.88 78 GLN A O 1
ATOM 627 N N . ASN A 1 79 ? -11.919 3.747 14.636 1.00 94.94 79 ASN A N 1
ATOM 628 C CA . ASN A 1 79 ? -13.353 3.661 14.398 1.00 94.94 79 ASN A CA 1
ATOM 629 C C . ASN A 1 79 ? -13.677 2.414 13.556 1.00 94.94 79 ASN A C 1
ATOM 631 O O . ASN A 1 79 ? -13.657 2.494 12.327 1.00 94.94 79 ASN A O 1
ATOM 635 N N . PRO A 1 80 ? -14.057 1.280 14.179 1.00 94.88 80 PRO A N 1
ATOM 636 C CA . PRO A 1 80 ? -14.387 0.050 13.451 1.00 94.88 80 PRO A CA 1
ATOM 637 C C . PRO A 1 80 ? -15.520 0.201 12.429 1.00 94.88 80 PRO A C 1
ATOM 639 O O . PRO A 1 80 ? -15.636 -0.611 11.515 1.00 94.88 80 PRO A O 1
ATOM 642 N N . LYS A 1 81 ? -16.341 1.250 12.561 1.00 96.56 81 LYS A N 1
ATOM 643 C CA . LYS A 1 81 ? -17.465 1.549 11.671 1.00 96.56 81 LYS A CA 1
ATOM 644 C C . LYS A 1 81 ? -17.110 2.482 10.515 1.00 96.56 81 LYS A C 1
ATOM 646 O O . LYS A 1 81 ? -17.988 2.834 9.737 1.00 96.56 81 LYS A O 1
ATOM 651 N N . PHE A 1 82 ? -15.848 2.899 10.387 1.00 97.88 82 PHE A N 1
ATOM 652 C CA . PHE A 1 82 ? -15.419 3.918 9.420 1.00 97.88 82 PHE A CA 1
ATOM 653 C C . PHE A 1 82 ? -15.856 3.622 7.975 1.00 97.88 82 PHE A C 1
ATOM 655 O O . PHE A 1 82 ? -16.203 4.538 7.238 1.00 97.88 82 PHE A O 1
ATOM 662 N N . PHE A 1 83 ? -15.870 2.345 7.581 1.00 97.94 83 PHE A N 1
ATOM 663 C CA . PHE A 1 83 ? -16.220 1.915 6.223 1.00 97.94 83 PHE A CA 1
ATOM 664 C C . PHE A 1 83 ? -17.682 1.465 6.060 1.00 97.94 83 PHE A C 1
ATOM 666 O O . PHE A 1 83 ? -18.049 1.008 4.974 1.00 97.94 83 PHE A O 1
ATOM 673 N N . GLU A 1 84 ? -18.527 1.564 7.093 1.00 98.12 84 GLU A N 1
ATOM 674 C CA . GLU A 1 84 ? -19.947 1.209 6.981 1.00 98.12 84 GLU A CA 1
ATOM 675 C C . GLU A 1 84 ? -20.646 2.053 5.899 1.00 98.12 84 GLU A C 1
ATOM 677 O O . GLU A 1 84 ? -20.356 3.230 5.705 1.00 98.12 84 GLU A O 1
ATOM 682 N N . GLY A 1 85 ? -21.553 1.428 5.143 1.00 98.19 85 GLY A N 1
ATOM 683 C CA . GLY A 1 85 ? -22.260 2.079 4.032 1.00 98.19 85 GLY A CA 1
ATOM 684 C C . GLY A 1 85 ? -21.442 2.246 2.742 1.00 98.19 85 GLY A C 1
ATOM 685 O O . GLY A 1 85 ? -21.996 2.664 1.727 1.00 98.19 85 GLY A O 1
ATOM 686 N N . THR A 1 86 ? -20.155 1.885 2.736 1.00 98.00 86 THR A N 1
ATOM 687 C CA . THR A 1 86 ? -19.326 1.882 1.520 1.00 98.00 86 THR A CA 1
ATOM 688 C C . THR A 1 86 ? -19.398 0.542 0.781 1.00 98.00 86 THR A C 1
ATOM 690 O O . THR A 1 86 ? -19.788 -0.484 1.341 1.00 98.00 86 THR A O 1
ATOM 693 N N . ARG A 1 87 ? -18.952 0.515 -0.484 1.00 98.00 87 ARG A N 1
ATOM 694 C CA . ARG A 1 87 ? -18.857 -0.729 -1.274 1.00 98.00 87 ARG A CA 1
ATOM 695 C C . ARG A 1 87 ? -17.875 -1.757 -0.707 1.00 98.00 87 ARG A C 1
ATOM 697 O O . ARG A 1 87 ? -18.003 -2.924 -1.045 1.00 98.00 87 ARG A O 1
ATOM 704 N N . VAL A 1 88 ? -16.927 -1.329 0.125 1.00 97.50 88 VAL A N 1
ATOM 705 C CA . VAL A 1 88 ? -15.870 -2.180 0.697 1.00 97.50 88 VAL A CA 1
ATOM 706 C C . VAL A 1 88 ? -16.134 -2.544 2.160 1.00 97.50 88 VAL A C 1
ATOM 708 O O . VAL A 1 88 ? -15.249 -3.061 2.838 1.00 97.50 88 VAL A O 1
ATOM 711 N N . ALA A 1 89 ? -17.331 -2.248 2.681 1.00 97.94 89 ALA A N 1
ATOM 712 C CA . ALA A 1 89 ? -17.654 -2.419 4.097 1.00 97.94 89 ALA A CA 1
ATOM 713 C C . ALA A 1 89 ? -17.403 -3.856 4.589 1.00 97.94 89 ALA A C 1
ATOM 715 O O . ALA A 1 89 ? -16.835 -4.060 5.662 1.00 97.94 89 ALA A O 1
ATOM 716 N N . LYS A 1 90 ? -17.785 -4.855 3.784 1.00 98.19 90 LYS A N 1
ATOM 717 C CA . LYS A 1 90 ? -17.620 -6.277 4.112 1.00 98.19 90 LYS A CA 1
ATOM 718 C C . LYS A 1 90 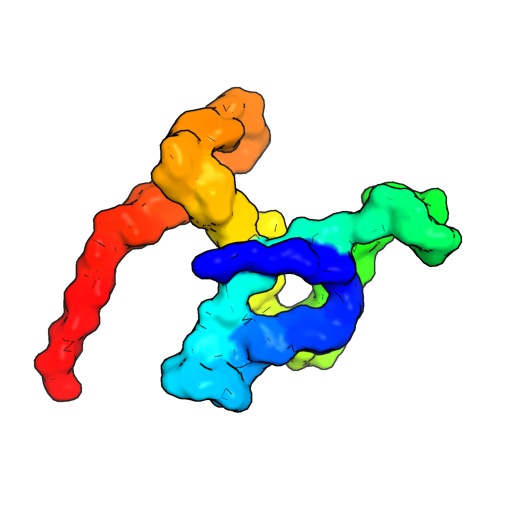? -16.142 -6.667 4.180 1.00 98.19 90 LYS A C 1
ATOM 720 O O . LYS A 1 90 ? -15.712 -7.316 5.131 1.00 98.19 90 LYS A O 1
ATOM 725 N N . GLU A 1 91 ? -15.366 -6.276 3.179 1.00 98.25 91 GLU A N 1
ATOM 726 C CA . GLU A 1 91 ? -13.945 -6.588 3.056 1.00 98.25 91 GLU A CA 1
ATOM 727 C C . GLU A 1 91 ? -13.129 -5.868 4.134 1.00 98.25 91 GLU A C 1
ATOM 729 O O . GLU A 1 91 ? -12.215 -6.455 4.715 1.00 98.25 91 GLU A O 1
ATOM 734 N N . ALA A 1 92 ? -13.483 -4.619 4.444 1.00 98.06 92 ALA A N 1
ATOM 735 C CA . ALA A 1 92 ? -12.850 -3.846 5.503 1.00 98.06 92 ALA A CA 1
ATOM 736 C C . ALA A 1 92 ? -13.102 -4.481 6.879 1.00 98.06 92 ALA A C 1
ATOM 738 O O . ALA A 1 92 ? -12.160 -4.672 7.650 1.00 98.06 92 ALA A O 1
ATOM 739 N N . ALA A 1 93 ? -14.343 -4.895 7.161 1.00 97.00 93 ALA A N 1
ATOM 740 C CA . ALA A 1 93 ? -14.678 -5.612 8.390 1.00 97.00 93 ALA A CA 1
ATOM 741 C C . ALA A 1 93 ? -13.881 -6.921 8.529 1.00 97.00 93 ALA A C 1
ATOM 743 O O . ALA A 1 93 ? -13.373 -7.220 9.609 1.00 97.00 93 ALA A O 1
ATOM 744 N N . ALA A 1 94 ? -13.701 -7.668 7.433 1.00 96.88 94 ALA A N 1
ATOM 745 C CA . ALA A 1 94 ? -12.887 -8.883 7.431 1.00 96.88 94 ALA A CA 1
ATOM 746 C C . ALA A 1 94 ? -11.406 -8.602 7.754 1.00 96.88 94 ALA A C 1
ATOM 748 O O . ALA A 1 94 ? -10.800 -9.327 8.543 1.00 96.88 94 ALA A O 1
ATOM 749 N N . VAL A 1 95 ? -10.827 -7.528 7.200 1.00 97.12 95 VAL A N 1
ATOM 750 C CA . VAL A 1 95 ? -9.450 -7.103 7.517 1.00 97.12 95 VAL A CA 1
ATOM 751 C C . VAL A 1 95 ? -9.303 -6.735 8.996 1.00 97.12 95 VAL A C 1
ATOM 753 O O . VAL A 1 95 ? -8.325 -7.140 9.628 1.00 97.12 95 VAL A O 1
ATOM 756 N N . LEU A 1 96 ? -10.260 -5.994 9.561 1.00 95.94 96 LEU A N 1
ATOM 757 C CA . LEU A 1 96 ? -10.217 -5.587 10.969 1.00 95.94 96 LEU A CA 1
ATOM 758 C C . LEU A 1 96 ? -10.383 -6.780 11.919 1.00 95.94 96 LEU A C 1
ATOM 760 O O . LEU A 1 96 ? -9.658 -6.866 12.908 1.00 95.94 96 LEU A O 1
ATOM 764 N N . ALA A 1 97 ? -11.268 -7.726 11.599 1.00 94.56 97 ALA A N 1
ATOM 765 C CA . ALA A 1 97 ? -11.440 -8.951 12.380 1.00 94.56 97 ALA A CA 1
ATOM 766 C C . ALA A 1 97 ? -10.165 -9.817 12.384 1.00 94.56 97 ALA A C 1
ATOM 768 O O . ALA A 1 97 ? -9.742 -10.304 13.434 1.00 94.56 97 ALA A O 1
ATOM 769 N N . ALA A 1 98 ? -9.505 -9.954 11.229 1.00 91.00 98 ALA A N 1
ATOM 770 C CA . ALA A 1 98 ? -8.239 -10.677 11.126 1.00 91.00 98 ALA A CA 1
ATOM 771 C C . ALA A 1 98 ? -7.114 -9.997 11.927 1.00 91.00 98 ALA A C 1
ATOM 773 O O . ALA A 1 98 ? -6.320 -10.679 12.565 1.00 91.00 98 ALA A O 1
ATOM 774 N N . ALA A 1 99 ? -7.066 -8.660 11.945 1.00 82.38 99 ALA A N 1
ATOM 775 C CA . ALA A 1 99 ? -6.063 -7.904 12.697 1.00 82.38 99 ALA A CA 1
ATOM 776 C C . ALA A 1 99 ? -6.236 -7.990 14.227 1.00 82.38 99 ALA A C 1
ATOM 778 O O . ALA A 1 99 ? -5.269 -7.799 14.958 1.00 82.38 99 ALA A O 1
ATOM 779 N N . GLN A 1 100 ? -7.450 -8.267 14.711 1.00 71.38 100 GLN A N 1
ATOM 780 C CA . GLN A 1 100 ? -7.750 -8.435 16.139 1.00 71.38 100 GLN A CA 1
ATOM 781 C C . GLN A 1 100 ? -7.449 -9.844 16.662 1.00 71.38 100 GLN A C 1
ATOM 783 O O . GLN A 1 100 ? -7.433 -10.046 17.874 1.00 71.38 100 GLN A O 1
ATOM 788 N N . THR A 1 101 ? -7.210 -10.815 15.778 1.00 57.47 101 THR A N 1
ATOM 789 C CA . THR A 1 101 ? -6.815 -12.167 16.181 1.00 57.47 101 THR A CA 1
ATOM 790 C C . THR A 1 101 ? -5.318 -12.153 16.496 1.00 57.47 101 THR A C 1
ATOM 792 O O . THR A 1 101 ? -4.520 -11.960 15.578 1.00 57.47 101 THR A O 1
ATOM 795 N N . PRO A 1 102 ? -4.889 -12.326 17.760 1.00 48.00 102 PRO A N 1
ATOM 796 C CA . PRO A 1 102 ? -3.470 -12.369 18.066 1.00 48.00 102 PRO A CA 1
ATOM 797 C C . PRO A 1 102 ? -2.869 -13.634 17.451 1.00 48.00 102 PRO A C 1
ATOM 799 O O . PRO A 1 102 ? -3.192 -14.752 17.855 1.00 48.00 102 PRO A O 1
ATOM 802 N N . THR A 1 103 ? -1.980 -13.465 16.474 1.00 51.25 103 THR A N 1
ATOM 803 C CA . THR A 1 103 ? -1.129 -14.551 15.987 1.00 51.25 103 THR A CA 1
ATOM 804 C C . THR A 1 103 ? -0.075 -14.825 17.053 1.00 51.25 103 THR A C 1
ATOM 806 O O . THR A 1 103 ? 1.024 -14.275 17.022 1.00 51.25 103 THR A O 1
ATOM 809 N N . PHE A 1 104 ? -0.407 -15.659 18.035 1.00 47.78 104 PHE A N 1
ATOM 810 C CA . PHE A 1 104 ? 0.619 -16.314 18.833 1.00 47.78 104 PHE A CA 1
ATOM 811 C C . PHE A 1 104 ? 1.286 -17.343 17.922 1.00 47.78 104 PHE A C 1
ATOM 813 O O . PHE A 1 104 ? 0.828 -18.477 17.811 1.00 47.78 104 PHE A O 1
ATOM 820 N N . ALA A 1 105 ? 2.328 -16.927 17.200 1.00 47.69 105 ALA A N 1
ATOM 821 C CA . ALA A 1 105 ? 3.238 -17.884 16.597 1.00 47.69 105 ALA A CA 1
ATOM 822 C C . ALA A 1 105 ? 3.854 -18.676 17.755 1.00 47.69 105 ALA A C 1
ATOM 824 O O . ALA A 1 105 ? 4.565 -18.111 18.588 1.00 47.69 105 ALA A O 1
ATOM 825 N N . ALA A 1 106 ? 3.496 -19.957 17.853 1.00 44.47 106 ALA A N 1
ATOM 826 C CA . ALA A 1 106 ? 4.175 -20.884 18.735 1.00 44.47 106 ALA A CA 1
ATOM 827 C C . ALA A 1 106 ? 5.650 -20.873 18.325 1.00 44.47 106 ALA A C 1
ATOM 829 O O . ALA A 1 106 ? 5.982 -21.210 17.191 1.00 44.47 106 ALA A O 1
ATOM 830 N N . ALA A 1 107 ? 6.499 -20.377 19.220 1.00 40.25 107 ALA A N 1
ATOM 831 C CA . ALA A 1 107 ? 7.931 -20.530 19.087 1.00 40.25 107 ALA A CA 1
ATOM 832 C C . ALA A 1 107 ? 8.237 -22.026 19.214 1.00 40.25 107 ALA A C 1
ATOM 834 O O . ALA A 1 107 ? 7.959 -22.616 20.261 1.00 40.25 107 ALA A O 1
ATOM 835 N N . GLU A 1 108 ? 8.768 -22.612 18.147 1.00 35.19 108 GLU A N 1
ATOM 836 C CA . GLU A 1 108 ? 9.495 -23.881 18.166 1.00 35.19 108 GLU A CA 1
ATOM 837 C C . GLU A 1 108 ? 10.930 -23.612 17.704 1.00 35.19 108 GLU A C 1
ATOM 839 O O . GLU A 1 108 ? 11.092 -22.832 16.732 1.00 35.19 108 GLU A O 1
#